Protein AF-J9ELV6-F1 (afdb_monomer_lite)

pLDDT: mean 79.63, std 18.59, range [27.78, 95.56]

Sequence (84 aa):
MLVLAFASSVENAVQRQLGIAVSVEMLISAKTKVTSCMEYVLVWDMPIVQFGGGIYRRRHTRIFGDQGHASPTICAYSLTRNKE

Secondary structure (DSSP, 8-state):
----------S------------------TT---S------------EEEETTEEEE-TTHHHH-SSS--HHHHHHHHHHHTT-

Foldseek 3Di:
DDQPDDDDPDDDDPPDDDDDDDDDDDDDDPPDDDPQDDDDDDDDQQQWDADPVGIDGDPCCVPQNRPSRSRSVVRVVCVVPVVD

InterPro domains:
  IPR024462 Glycosyl-hydrolase family 116, N-terminal [PF12215] (12-83)

Organism: Wuchereria bancrofti (NCBI:txid6293)

Radius of gyratio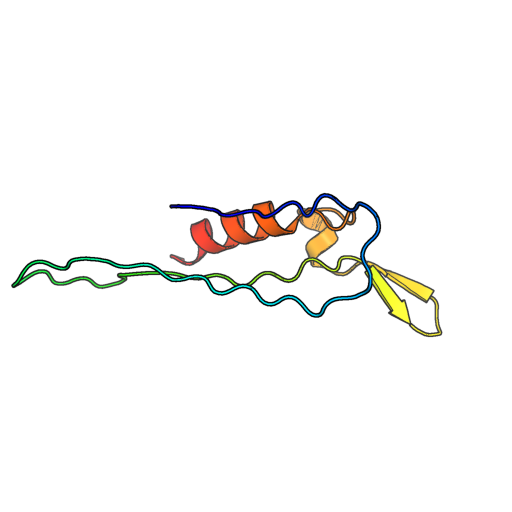n: 17.7 Å; chains: 1; bounding box: 48×25×52 Å

Structure (mmCIF, N/CA/C/O backbone):
data_AF-J9ELV6-F1
#
_entry.id   AF-J9ELV6-F1
#
loop_
_atom_site.group_PDB
_atom_site.id
_atom_site.type_symbol
_atom_site.label_atom_id
_atom_site.label_alt_id
_atom_site.label_comp_id
_atom_site.label_asym_id
_atom_site.label_entity_id
_atom_site.label_seq_id
_atom_site.pdbx_PDB_ins_code
_atom_site.Cartn_x
_atom_site.Cartn_y
_atom_site.Cartn_z
_atom_site.occupancy
_atom_site.B_iso_or_equiv
_atom_site.auth_seq_id
_atom_site.auth_comp_id
_atom_site.auth_asym_id
_atom_site.auth_atom_id
_atom_site.pdbx_PDB_model_num
ATOM 1 N N . MET A 1 1 ? -1.304 8.025 16.601 1.00 35.84 1 MET A N 1
ATOM 2 C CA . MET A 1 1 ? -0.946 7.547 15.250 1.00 35.84 1 MET A CA 1
ATOM 3 C C . MET A 1 1 ? 0.556 7.316 15.245 1.00 35.84 1 MET A C 1
ATOM 5 O O . MET A 1 1 ? 1.306 8.278 15.187 1.00 35.84 1 MET A O 1
ATOM 9 N N . LEU A 1 2 ? 0.992 6.074 15.456 1.00 27.78 2 LEU A N 1
ATOM 10 C CA . LEU A 1 2 ? 2.410 5.720 15.448 1.00 27.78 2 LEU A CA 1
ATOM 11 C C . LEU A 1 2 ? 2.752 5.279 14.019 1.00 27.78 2 LEU A C 1
ATOM 13 O O . LEU A 1 2 ? 2.307 4.220 13.587 1.00 27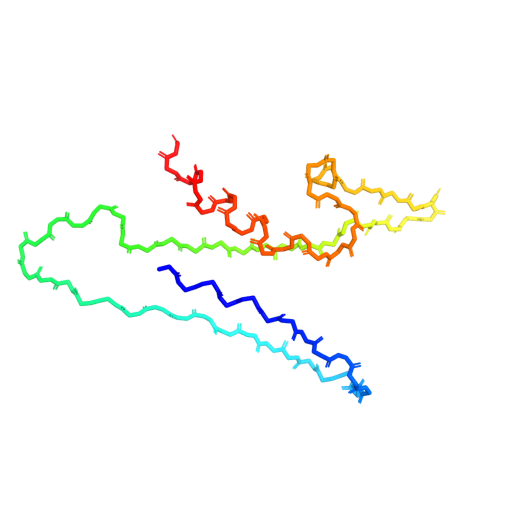.78 2 LEU A O 1
ATOM 17 N N . VAL A 1 3 ? 3.466 6.110 13.259 1.00 38.38 3 VAL A N 1
ATOM 18 C CA . VAL A 1 3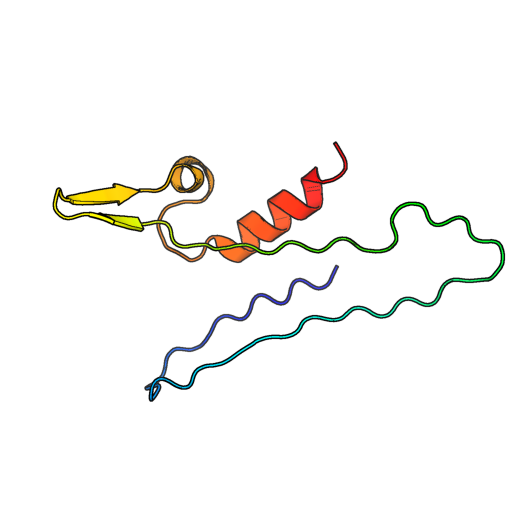 ? 3.993 5.716 11.944 1.00 38.38 3 VAL A CA 1
ATOM 19 C C . VAL A 1 3 ? 5.402 5.185 12.176 1.00 38.38 3 VAL A C 1
ATOM 21 O O . VAL A 1 3 ? 6.343 5.959 12.328 1.00 38.38 3 VAL A O 1
ATOM 24 N N . LEU A 1 4 ? 5.548 3.862 12.243 1.00 38.03 4 LEU A N 1
ATOM 25 C CA . LEU A 1 4 ? 6.862 3.225 12.205 1.00 38.03 4 LEU A CA 1
ATOM 26 C C . LEU A 1 4 ? 7.312 3.148 10.742 1.00 38.03 4 LEU A C 1
ATOM 28 O O . LEU A 1 4 ? 6.978 2.210 10.024 1.00 38.03 4 LEU A O 1
ATOM 32 N N . ALA A 1 5 ? 8.044 4.166 10.291 1.00 41.19 5 ALA A N 1
ATOM 33 C CA . ALA A 1 5 ? 8.811 4.101 9.054 1.00 41.19 5 ALA A CA 1
ATOM 34 C C . ALA A 1 5 ? 10.201 3.541 9.390 1.00 41.19 5 ALA A C 1
ATOM 36 O O . ALA A 1 5 ? 11.041 4.245 9.947 1.00 41.19 5 ALA A O 1
ATOM 37 N N . PHE A 1 6 ? 10.440 2.263 9.095 1.00 45.81 6 PHE A N 1
ATOM 38 C CA . PHE A 1 6 ? 11.773 1.681 9.236 1.00 45.81 6 PHE A CA 1
ATOM 39 C C . PHE A 1 6 ? 12.612 2.039 8.006 1.00 45.81 6 PHE A C 1
ATOM 41 O O . PHE A 1 6 ? 12.420 1.478 6.929 1.00 45.81 6 PHE A O 1
ATOM 48 N N . ALA A 1 7 ? 13.556 2.968 8.169 1.00 38.56 7 ALA A N 1
ATOM 49 C CA . ALA A 1 7 ? 14.689 3.095 7.263 1.00 38.56 7 ALA A CA 1
ATOM 50 C C . ALA A 1 7 ? 15.692 1.989 7.622 1.00 38.56 7 ALA A C 1
ATOM 52 O O . ALA A 1 7 ? 16.307 2.018 8.687 1.00 38.56 7 ALA A O 1
ATOM 53 N N . SER A 1 8 ? 15.824 0.973 6.769 1.00 43.97 8 SER A N 1
ATOM 54 C CA . SER A 1 8 ? 16.903 -0.004 6.912 1.00 43.97 8 SER A CA 1
ATOM 55 C C . SER A 1 8 ? 18.217 0.682 6.535 1.00 43.97 8 SER A C 1
ATOM 57 O O . SER A 1 8 ? 18.400 1.075 5.385 1.00 43.97 8 SER A O 1
ATOM 59 N N . SER A 1 9 ? 19.113 0.852 7.514 1.00 42.53 9 SER A N 1
ATOM 60 C CA . SER A 1 9 ? 20.517 1.179 7.253 1.00 42.53 9 SER A CA 1
ATOM 61 C C . SER A 1 9 ? 21.141 -0.013 6.530 1.00 42.53 9 SER A C 1
ATOM 63 O O . SER A 1 9 ? 21.240 -1.105 7.094 1.00 42.53 9 SER A O 1
ATOM 65 N N . VAL A 1 10 ? 21.474 0.169 5.253 1.00 49.28 10 VAL A N 1
ATOM 66 C CA . VAL A 1 10 ? 22.062 -0.877 4.415 1.00 49.28 10 VAL A CA 1
ATOM 67 C C . VAL A 1 10 ? 23.568 -0.903 4.663 1.00 49.28 10 VAL A C 1
ATOM 69 O O . VAL A 1 10 ? 24.329 -0.250 3.959 1.00 49.28 10 VAL A O 1
ATOM 72 N N . GLU A 1 11 ? 24.004 -1.687 5.647 1.00 45.72 11 GLU A N 1
ATOM 73 C CA . GLU A 1 11 ? 25.393 -2.146 5.733 1.00 45.72 11 GLU A CA 1
ATOM 74 C C . GLU A 1 11 ? 25.433 -3.678 5.614 1.00 45.72 11 GLU A C 1
ATOM 76 O O . GLU A 1 11 ? 24.963 -4.407 6.484 1.00 45.72 11 GLU A O 1
ATOM 81 N N . ASN A 1 12 ? 25.969 -4.145 4.477 1.00 51.25 12 ASN A N 1
ATOM 82 C CA . ASN A 1 12 ? 26.434 -5.509 4.183 1.00 51.25 12 ASN A CA 1
ATOM 83 C C . ASN A 1 12 ? 25.528 -6.665 4.657 1.00 51.25 12 ASN A C 1
ATOM 85 O O . ASN A 1 12 ? 25.891 -7.460 5.524 1.00 51.25 12 ASN A O 1
ATOM 89 N N . ALA A 1 13 ? 24.353 -6.807 4.039 1.00 50.72 13 ALA A N 1
ATOM 90 C CA . ALA A 1 13 ? 23.414 -7.874 4.367 1.00 50.72 13 ALA A CA 1
ATOM 91 C C . ALA A 1 13 ? 23.616 -9.117 3.481 1.00 50.72 13 ALA A C 1
ATOM 93 O O . ALA A 1 13 ? 23.263 -9.133 2.303 1.00 50.72 13 ALA A O 1
ATOM 94 N N . VAL A 1 14 ? 24.073 -10.213 4.092 1.00 54.78 14 VAL A N 1
ATOM 95 C CA . VAL A 1 14 ? 23.616 -11.556 3.702 1.00 54.78 14 VAL A CA 1
ATOM 96 C C . VAL A 1 14 ? 22.087 -11.493 3.643 1.00 54.78 14 VAL A C 1
ATOM 98 O O . VAL A 1 14 ? 21.467 -11.081 4.623 1.00 54.78 14 VAL A O 1
ATOM 101 N N . GLN A 1 15 ? 21.496 -11.843 2.498 1.00 58.59 15 GLN A N 1
ATOM 102 C CA . GLN A 1 15 ? 20.056 -11.787 2.210 1.00 58.59 15 GLN A CA 1
ATOM 103 C C . GLN A 1 15 ? 19.251 -12.654 3.198 1.00 58.59 15 GLN A C 1
ATOM 105 O O . GLN A 1 15 ? 18.861 -13.783 2.914 1.00 58.59 15 GLN A O 1
ATOM 110 N N . ARG A 1 16 ? 19.011 -12.139 4.403 1.00 71.75 16 ARG A N 1
ATOM 111 C CA . ARG A 1 16 ? 18.078 -12.723 5.362 1.00 71.75 16 ARG A CA 1
ATOM 112 C C . ARG A 1 16 ? 16.681 -12.282 4.959 1.00 71.75 16 ARG A C 1
ATOM 114 O O . ARG A 1 16 ? 16.424 -11.094 4.788 1.00 71.75 16 ARG A O 1
ATOM 121 N N . GLN A 1 17 ? 15.783 -13.245 4.798 1.00 80.94 17 GLN A N 1
ATOM 122 C CA . GLN A 1 17 ? 14.367 -12.963 4.608 1.00 80.94 17 GLN A CA 1
ATOM 123 C C . GLN A 1 17 ? 13.813 -12.460 5.942 1.00 80.94 17 GLN A C 1
ATOM 125 O O . GLN A 1 17 ? 13.685 -13.222 6.897 1.00 80.94 17 GLN A O 1
ATOM 130 N N . LEU A 1 18 ? 13.562 -11.156 6.021 1.00 86.06 18 LEU A N 1
ATOM 131 C CA . LEU A 1 18 ? 13.003 -10.505 7.200 1.00 86.06 18 LEU A CA 1
ATOM 132 C C . LEU A 1 18 ? 11.515 -10.232 6.971 1.00 86.06 18 LEU A C 1
ATOM 134 O O . LEU A 1 18 ? 11.113 -9.817 5.885 1.00 86.06 18 LEU A O 1
ATOM 138 N N . GLY A 1 19 ? 10.711 -10.460 8.006 1.00 84.56 19 GLY A N 1
ATOM 139 C CA . GLY A 1 19 ? 9.294 -10.106 8.054 1.00 84.56 19 GLY A CA 1
ATOM 140 C C . GLY A 1 19 ? 9.029 -9.104 9.175 1.00 84.56 19 GLY A C 1
ATOM 141 O O . GLY A 1 19 ? 9.759 -9.071 10.165 1.00 84.56 19 GLY A O 1
ATOM 142 N N . ILE A 1 20 ? 7.986 -8.290 9.018 1.00 87.88 20 ILE A N 1
ATOM 143 C CA . ILE A 1 20 ? 7.559 -7.295 10.009 1.00 87.88 20 ILE A CA 1
ATOM 144 C C . ILE A 1 20 ? 6.105 -7.587 10.381 1.00 87.88 20 ILE A C 1
ATOM 146 O O . ILE A 1 20 ? 5.276 -7.824 9.504 1.00 87.88 20 ILE A O 1
ATOM 150 N N . ALA A 1 21 ? 5.800 -7.543 11.677 1.00 90.75 21 ALA A N 1
ATOM 151 C CA . ALA A 1 21 ? 4.441 -7.592 12.203 1.00 90.75 21 ALA A CA 1
ATOM 152 C C . ALA A 1 21 ? 4.111 -6.266 12.897 1.00 90.75 21 ALA A C 1
ATOM 154 O O . ALA A 1 21 ? 4.950 -5.701 13.599 1.00 90.75 21 ALA A O 1
ATOM 155 N N . VAL A 1 22 ? 2.886 -5.776 12.704 1.00 89.12 22 VAL A N 1
ATOM 156 C CA . VAL A 1 22 ? 2.376 -4.550 13.331 1.00 89.12 22 VAL A CA 1
ATOM 157 C C . VAL A 1 22 ? 1.081 -4.896 14.056 1.00 89.12 22 VAL A C 1
ATOM 159 O O . VAL A 1 22 ? 0.176 -5.469 13.459 1.00 89.12 22 VAL A O 1
ATOM 162 N N . SER A 1 23 ? 1.001 -4.551 15.340 1.00 90.06 23 SER A N 1
ATOM 163 C CA . SER A 1 23 ? -0.174 -4.764 16.190 1.00 90.06 23 SER A CA 1
ATOM 164 C C . SER A 1 23 ? -0.533 -3.469 16.910 1.00 90.06 23 SER A C 1
ATOM 166 O O . SER A 1 23 ? 0.338 -2.637 17.170 1.00 90.06 23 SER A O 1
ATOM 168 N N . VAL A 1 24 ? -1.817 -3.293 17.214 1.00 87.94 24 VAL A N 1
ATOM 169 C CA . VAL A 1 24 ? -2.320 -2.189 18.034 1.00 87.94 24 VAL A CA 1
ATOM 170 C C . VAL A 1 24 ? -3.265 -2.780 19.069 1.00 87.94 24 VAL A C 1
ATOM 172 O O . VAL A 1 24 ? -4.105 -3.617 18.751 1.00 87.94 24 VAL A O 1
ATOM 175 N N . GLU A 1 25 ? -3.130 -2.327 20.309 1.00 88.62 25 GLU A N 1
ATOM 176 C CA . GLU A 1 25 ? -4.029 -2.667 21.404 1.00 88.62 25 GLU A CA 1
ATOM 177 C C . GLU A 1 25 ? -4.884 -1.444 21.754 1.00 88.62 25 GLU A C 1
ATOM 179 O O . GLU A 1 25 ? -4.393 -0.313 21.775 1.00 88.62 25 GLU A O 1
ATOM 184 N N . MET A 1 26 ? -6.175 -1.660 22.011 1.00 85.12 26 MET A N 1
ATOM 185 C CA . MET A 1 26 ? -7.098 -0.609 22.431 1.00 85.12 26 MET A CA 1
ATOM 186 C C . MET A 1 26 ? -8.032 -1.134 23.509 1.00 85.12 26 MET A C 1
ATOM 188 O O . MET A 1 26 ? -8.723 -2.133 23.320 1.00 85.12 26 MET A O 1
ATOM 192 N N . LEU A 1 27 ? -8.096 -0.406 24.621 1.00 87.94 27 LEU A N 1
ATOM 193 C CA . LEU A 1 27 ? -9.058 -0.653 25.683 1.00 87.94 27 LEU A CA 1
ATOM 194 C C . LEU A 1 27 ? -10.352 0.104 25.371 1.00 87.94 27 LEU A C 1
ATOM 196 O O . LEU A 1 27 ? -10.347 1.326 25.219 1.00 87.94 27 LEU A O 1
ATOM 200 N N . ILE A 1 28 ? -11.466 -0.623 25.276 1.00 86.12 28 ILE A N 1
ATOM 201 C CA . ILE A 1 28 ? -12.788 -0.051 25.000 1.00 86.12 28 ILE A CA 1
ATOM 202 C C . ILE A 1 28 ? -13.634 -0.140 26.271 1.00 86.12 28 ILE A C 1
ATOM 204 O O . ILE A 1 28 ? -13.833 -1.222 26.819 1.00 86.12 28 ILE A O 1
ATOM 208 N N . SER A 1 29 ? -14.139 1.002 26.743 1.00 86.94 29 SER A N 1
ATOM 209 C CA . SER A 1 29 ? -14.999 1.048 27.930 1.00 86.94 29 SER A CA 1
ATOM 210 C C . SER A 1 29 ? -16.403 0.512 27.632 1.00 86.94 29 SER A C 1
ATOM 212 O O . SER A 1 29 ? -16.921 0.647 26.516 1.00 86.94 29 SER A O 1
ATOM 214 N N . ALA A 1 30 ? -17.049 -0.065 28.646 1.00 84.25 30 ALA A N 1
ATOM 215 C CA . ALA A 1 30 ? -18.407 -0.583 28.534 1.00 84.25 30 ALA A CA 1
ATOM 216 C C . ALA A 1 30 ? -19.392 0.519 28.096 1.00 84.25 30 ALA A C 1
ATOM 218 O O . ALA A 1 30 ? -19.291 1.665 28.527 1.00 84.25 30 ALA A O 1
ATOM 219 N N . LYS A 1 31 ? -20.372 0.150 27.258 1.00 81.69 31 LYS A N 1
ATOM 220 C CA . LYS A 1 31 ? -21.398 1.040 26.665 1.00 81.69 31 LYS A CA 1
ATOM 221 C C . LYS A 1 31 ? -20.889 2.063 25.636 1.00 81.69 31 LYS A C 1
ATOM 223 O O . LYS A 1 31 ? -21.661 2.921 25.213 1.00 81.69 31 LYS A O 1
ATOM 228 N N . THR A 1 32 ? -19.643 1.959 25.174 1.00 82.94 32 THR A N 1
ATOM 229 C CA . THR A 1 32 ? -19.132 2.822 24.097 1.00 82.94 32 THR A CA 1
ATOM 230 C C . THR A 1 32 ? -19.483 2.233 22.731 1.00 82.94 32 THR A C 1
ATOM 232 O O . THR A 1 32 ? -19.132 1.091 22.440 1.00 82.94 32 THR A O 1
ATOM 235 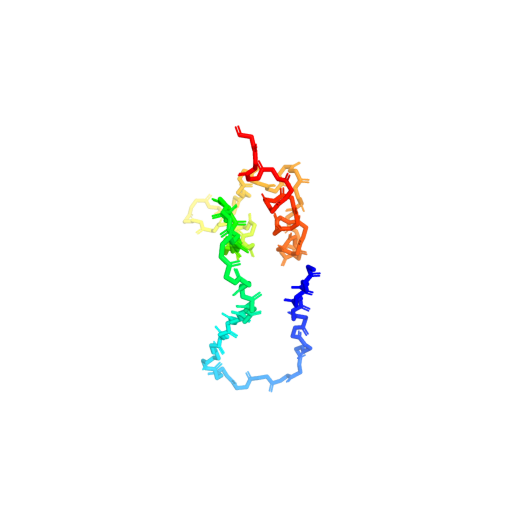N N . LYS A 1 33 ? -20.157 3.000 21.866 1.00 78.88 33 LYS A N 1
ATOM 236 C CA . LYS A 1 33 ? -20.397 2.606 20.469 1.00 78.88 33 LYS A CA 1
ATOM 237 C C . LYS A 1 33 ? -19.243 3.126 19.610 1.00 78.88 33 LYS A C 1
ATOM 239 O O . LYS A 1 33 ? -19.255 4.283 19.204 1.00 78.88 33 LYS A O 1
ATOM 244 N N . VAL A 1 34 ? -18.234 2.289 19.375 1.00 74.38 34 VAL A N 1
ATOM 245 C CA . VAL A 1 34 ? -17.099 2.623 18.500 1.00 74.38 34 VAL A CA 1
ATOM 246 C C . VAL A 1 34 ? -17.412 2.137 17.086 1.00 74.38 34 VAL A C 1
ATOM 248 O O . VAL A 1 34 ? -17.704 0.961 16.891 1.00 74.38 34 VAL A O 1
ATOM 251 N N . THR A 1 35 ? -17.409 3.045 16.110 1.00 71.38 35 THR A N 1
ATOM 252 C CA . THR A 1 35 ? -17.788 2.755 14.715 1.00 71.38 35 THR A CA 1
ATOM 253 C C . THR A 1 35 ? -16.595 2.515 13.786 1.00 71.38 35 THR A C 1
ATOM 255 O O . THR A 1 35 ? -16.757 1.835 12.781 1.00 71.38 35 THR A O 1
ATOM 258 N N . SER A 1 36 ? -15.402 3.017 14.122 1.00 65.62 36 SER A N 1
ATOM 259 C CA . SER A 1 36 ? -14.133 2.693 13.451 1.00 65.62 36 SER A CA 1
ATOM 260 C C . SER A 1 36 ? -13.017 2.714 14.492 1.00 65.62 36 SER A C 1
ATOM 262 O O . SER A 1 36 ? -12.600 3.779 14.948 1.00 65.62 36 SER A O 1
ATOM 264 N N . CYS A 1 37 ? -12.610 1.536 14.965 1.00 72.06 37 CYS A N 1
ATOM 265 C CA . CYS A 1 37 ? -11.678 1.425 16.089 1.00 72.06 37 CYS A CA 1
ATOM 266 C C . CYS A 1 37 ? -10.220 1.562 15.631 1.00 72.06 37 CYS A C 1
ATOM 268 O O . CYS A 1 37 ? -9.401 2.121 16.356 1.00 72.06 37 CYS A O 1
ATOM 270 N N . MET A 1 38 ? -9.889 1.023 14.451 1.00 85.19 38 MET A N 1
ATOM 271 C CA . MET A 1 38 ? -8.520 0.927 13.940 1.00 85.19 38 MET A CA 1
ATOM 272 C C . MET A 1 38 ? -8.499 0.826 12.417 1.00 85.19 38 MET A C 1
ATOM 274 O O . MET A 1 38 ? -9.282 0.086 11.826 1.00 85.19 38 MET A O 1
ATOM 278 N N . GLU A 1 39 ? -7.542 1.514 11.803 1.00 87.06 39 GLU A N 1
ATOM 279 C CA . GLU A 1 39 ? -7.302 1.499 10.363 1.00 87.06 39 GLU A CA 1
ATOM 280 C C . GLU A 1 39 ? -5.832 1.165 10.111 1.00 87.06 39 GLU A C 1
ATOM 282 O O . GLU A 1 39 ? -4.933 1.713 10.754 1.00 87.06 39 GLU A O 1
ATOM 287 N N . TYR A 1 40 ? -5.593 0.264 9.161 1.00 88.94 40 TYR A N 1
ATOM 288 C CA . TYR A 1 40 ? -4.260 -0.142 8.729 1.00 88.94 40 TYR A CA 1
ATOM 289 C C . TYR A 1 40 ? -4.117 0.114 7.234 1.00 88.94 40 TYR A C 1
ATOM 291 O O . TYR A 1 40 ? -5.081 -0.000 6.479 1.00 88.94 40 TYR A O 1
ATOM 299 N N . VAL A 1 41 ? -2.898 0.425 6.799 1.00 90.50 41 VAL A N 1
ATOM 300 C CA . VAL A 1 41 ? -2.566 0.572 5.382 1.00 90.50 41 VAL A CA 1
ATOM 301 C C . VAL A 1 41 ? -1.274 -0.183 5.106 1.00 90.50 41 VAL A C 1
ATOM 303 O O . VAL A 1 41 ? -0.279 -0.004 5.806 1.00 90.50 41 VAL A O 1
ATOM 306 N N . LEU A 1 42 ? -1.297 -1.008 4.061 1.00 90.44 42 LEU A N 1
ATOM 307 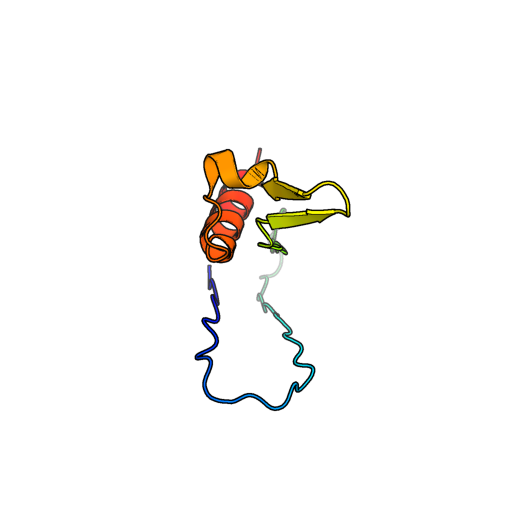C CA . LEU A 1 42 ? -0.111 -1.616 3.476 1.00 90.44 42 LEU A CA 1
ATOM 308 C C . LEU A 1 42 ? 0.252 -0.845 2.207 1.00 90.44 42 LEU A C 1
ATOM 310 O O . LEU A 1 42 ? -0.561 -0.741 1.289 1.00 90.44 42 LEU A O 1
ATOM 314 N N . VAL A 1 43 ? 1.477 -0.330 2.146 1.00 90.94 43 VAL A N 1
ATOM 315 C CA . VAL A 1 43 ? 2.006 0.355 0.964 1.00 90.94 43 VAL A CA 1
ATOM 316 C C . VAL A 1 43 ? 3.176 -0.418 0.390 1.00 90.94 43 VAL A C 1
ATOM 318 O O . VAL A 1 43 ? 4.052 -0.883 1.116 1.00 90.94 43 VAL A O 1
ATOM 321 N N . TRP A 1 44 ? 3.208 -0.485 -0.937 1.00 89.31 44 TRP A N 1
ATOM 322 C CA . TRP A 1 44 ? 4.325 -1.014 -1.701 1.00 89.31 44 TRP A CA 1
ATOM 323 C C . TRP A 1 44 ? 4.900 0.072 -2.611 1.00 89.31 44 TRP A C 1
ATOM 325 O O . TRP A 1 44 ? 4.320 0.389 -3.653 1.00 89.31 44 TRP A O 1
ATOM 335 N N . ASP A 1 45 ? 6.036 0.645 -2.214 1.00 91.56 45 ASP A N 1
ATOM 336 C CA . ASP A 1 45 ? 6.750 1.634 -3.021 1.00 91.56 45 ASP A CA 1
ATOM 337 C C . ASP A 1 45 ? 7.838 0.964 -3.859 1.00 91.56 45 ASP A C 1
ATOM 339 O O . ASP A 1 45 ? 8.973 0.758 -3.442 1.00 91.56 45 ASP A O 1
ATOM 343 N N . MET A 1 46 ? 7.446 0.587 -5.067 1.00 92.81 46 MET A N 1
ATOM 344 C CA . MET A 1 46 ? 8.349 0.075 -6.087 1.00 92.81 46 MET A CA 1
ATOM 345 C C . MET A 1 46 ? 8.060 0.891 -7.354 1.00 92.81 46 MET A C 1
ATOM 347 O O . MET A 1 46 ? 7.172 0.533 -8.134 1.00 92.81 46 MET A O 1
ATOM 351 N N . PRO A 1 47 ? 8.727 2.040 -7.527 1.00 92.44 47 PRO A N 1
ATOM 352 C CA . PRO A 1 47 ? 8.328 3.064 -8.494 1.00 92.44 47 PRO A CA 1
ATOM 353 C C . PRO A 1 47 ? 8.623 2.679 -9.947 1.00 92.44 47 PRO A C 1
ATOM 355 O O . PRO A 1 47 ? 7.989 3.192 -10.871 1.00 92.44 47 PRO A O 1
ATOM 358 N N . ILE A 1 48 ? 9.570 1.765 -10.156 1.00 94.06 48 ILE A N 1
ATOM 359 C CA . ILE A 1 48 ? 10.094 1.383 -11.465 1.00 94.06 48 ILE A CA 1
ATOM 360 C C . ILE A 1 48 ? 9.720 -0.072 -11.769 1.00 94.06 48 ILE A C 1
ATOM 362 O O . ILE A 1 48 ? 9.804 -0.946 -10.907 1.00 94.06 48 ILE A O 1
ATOM 366 N N . VAL A 1 49 ? 9.313 -0.333 -13.011 1.00 93.75 49 VAL A N 1
ATOM 367 C CA . VAL A 1 49 ? 9.106 -1.679 -13.556 1.00 93.75 49 VAL A CA 1
ATOM 368 C C . VAL A 1 49 ? 9.946 -1.836 -14.808 1.00 93.75 49 VAL A C 1
ATOM 370 O O . VAL A 1 49 ? 9.922 -0.978 -15.689 1.00 93.75 49 VAL A O 1
ATOM 373 N N . GLN A 1 50 ? 10.666 -2.947 -14.891 1.00 94.88 50 GLN A N 1
ATOM 374 C CA . GLN A 1 50 ? 11.438 -3.313 -16.065 1.00 94.88 50 GLN A CA 1
ATOM 375 C C . GLN A 1 50 ? 10.728 -4.445 -16.803 1.00 94.88 50 GLN A C 1
ATOM 377 O O . GLN A 1 50 ? 10.410 -5.480 -16.221 1.00 94.88 50 GLN A O 1
ATOM 382 N N . PHE A 1 51 ? 10.491 -4.237 -18.092 1.00 93.88 51 PHE A N 1
ATOM 383 C CA . PHE A 1 51 ? 10.035 -5.260 -19.025 1.00 93.88 51 PHE A CA 1
ATOM 384 C C . PHE A 1 51 ? 11.105 -5.458 -20.102 1.00 93.88 51 PHE A C 1
ATOM 386 O O . PHE A 1 51 ? 12.002 -4.628 -20.249 1.00 93.88 51 PHE A O 1
ATOM 393 N N . GLY A 1 52 ? 10.995 -6.519 -20.908 1.00 92.06 52 GLY A N 1
ATOM 394 C CA . GLY A 1 52 ? 11.926 -6.757 -22.023 1.00 92.06 52 GLY A CA 1
ATOM 395 C C . GLY A 1 52 ? 12.012 -5.595 -23.029 1.00 92.06 52 GLY A C 1
ATOM 396 O O . GLY A 1 52 ? 13.018 -5.458 -23.712 1.00 92.06 52 GLY A O 1
ATOM 397 N N . GLY A 1 53 ? 10.987 -4.735 -23.081 1.00 91.31 53 GLY A N 1
ATOM 398 C CA . GLY A 1 53 ? 10.942 -3.533 -23.920 1.00 91.31 53 GLY A CA 1
ATOM 399 C C . GLY A 1 53 ? 11.448 -2.237 -23.270 1.00 91.31 53 GLY A C 1
ATOM 400 O O . GLY A 1 53 ? 11.456 -1.211 -23.942 1.00 91.31 53 GLY A O 1
ATOM 401 N N . GLY A 1 54 ? 11.851 -2.242 -21.991 1.00 94.06 54 GLY A N 1
ATOM 402 C CA . GLY A 1 54 ? 12.418 -1.059 -21.335 1.00 94.06 54 GLY A CA 1
ATOM 403 C C . GLY A 1 54 ? 12.024 -0.860 -19.871 1.00 94.06 54 GLY A C 1
ATOM 404 O O . GLY A 1 54 ? 11.436 -1.730 -19.223 1.00 94.06 54 GLY A O 1
ATOM 405 N N . ILE A 1 55 ? 12.374 0.320 -19.353 1.00 95.19 55 ILE A N 1
ATOM 406 C CA . ILE A 1 55 ? 12.151 0.748 -17.968 1.00 95.19 55 ILE A CA 1
ATOM 407 C C . ILE A 1 55 ? 10.999 1.755 -17.933 1.00 95.19 55 ILE A C 1
ATOM 409 O O . ILE A 1 55 ? 11.032 2.776 -18.618 1.00 95.19 55 ILE A O 1
ATOM 413 N N . TYR A 1 56 ? 9.998 1.487 -17.099 1.00 95.50 56 TYR A N 1
ATOM 414 C CA . TYR A 1 56 ? 8.785 2.291 -16.996 1.00 95.50 56 TYR A CA 1
ATOM 415 C C . TYR A 1 56 ? 8.514 2.699 -15.552 1.00 95.50 56 TYR A C 1
ATOM 417 O O . TYR A 1 56 ? 8.747 1.939 -14.613 1.00 95.50 56 TYR A O 1
ATOM 425 N N . ARG A 1 57 ? 7.969 3.903 -15.379 1.00 95.56 57 ARG A N 1
ATOM 426 C CA . ARG A 1 57 ? 7.545 4.426 -14.076 1.00 95.56 57 ARG A CA 1
ATOM 427 C C . ARG A 1 57 ? 6.087 4.079 -13.810 1.00 95.56 57 ARG A C 1
ATOM 429 O O . ARG A 1 57 ? 5.237 4.231 -14.691 1.00 95.56 57 ARG A O 1
ATOM 436 N N . ARG A 1 58 ? 5.777 3.636 -12.593 1.00 93.69 58 ARG A N 1
ATOM 437 C CA . ARG A 1 58 ? 4.397 3.374 -12.167 1.00 93.69 58 ARG A CA 1
ATOM 438 C C . ARG A 1 58 ? 3.622 4.681 -12.007 1.00 93.69 58 ARG A C 1
ATOM 440 O O . ARG A 1 58 ? 4.178 5.730 -11.721 1.00 93.69 58 ARG A O 1
ATOM 447 N N . ARG A 1 59 ? 2.295 4.635 -12.154 1.00 93.88 59 ARG A N 1
ATOM 448 C CA . ARG A 1 59 ? 1.446 5.844 -12.166 1.00 93.88 59 ARG A CA 1
ATOM 449 C C . ARG A 1 59 ? 1.556 6.699 -10.897 1.00 93.88 59 ARG A C 1
ATOM 451 O O . ARG A 1 59 ? 1.510 7.922 -10.999 1.00 93.88 59 ARG A O 1
ATOM 458 N N . HIS A 1 60 ? 1.701 6.072 -9.728 1.00 91.25 60 HIS A N 1
ATOM 459 C CA . HIS A 1 60 ? 1.775 6.780 -8.446 1.00 91.25 60 HIS A CA 1
ATOM 460 C C . HIS A 1 60 ? 3.010 7.687 -8.336 1.00 91.25 60 HIS A C 1
ATOM 462 O O . HIS A 1 60 ? 2.971 8.678 -7.608 1.00 91.25 60 HIS A O 1
ATOM 468 N N . THR A 1 61 ? 4.067 7.436 -9.117 1.00 94.94 61 THR A N 1
ATOM 469 C CA . THR A 1 61 ? 5.285 8.256 -9.087 1.00 94.94 61 THR A CA 1
ATOM 470 C C . THR A 1 61 ? 5.069 9.671 -9.620 1.00 94.94 61 THR A C 1
ATOM 472 O O . THR A 1 61 ? 5.892 10.546 -9.382 1.00 94.94 61 THR A O 1
ATOM 475 N N . ARG A 1 62 ? 3.951 9.930 -10.317 1.00 94.81 62 ARG A N 1
ATOM 476 C CA . ARG A 1 62 ? 3.561 11.287 -10.737 1.00 94.81 62 ARG A CA 1
ATOM 477 C C . ARG A 1 62 ? 3.275 12.209 -9.554 1.00 94.81 62 ARG A C 1
ATOM 479 O O . ARG A 1 62 ? 3.424 13.414 -9.690 1.00 94.81 62 ARG A O 1
ATOM 486 N N . ILE A 1 63 ? 2.820 11.640 -8.439 1.00 93.00 63 ILE A N 1
ATOM 487 C CA . ILE A 1 63 ? 2.403 12.378 -7.241 1.00 93.00 63 ILE A CA 1
ATOM 488 C C . ILE A 1 63 ? 3.471 12.252 -6.154 1.00 93.00 63 ILE A C 1
ATOM 490 O O . ILE A 1 63 ? 3.789 13.230 -5.489 1.00 93.00 63 ILE A O 1
ATOM 494 N N . PHE A 1 64 ? 4.039 11.056 -5.994 1.00 92.81 64 PHE A N 1
ATOM 495 C CA . PHE A 1 64 ? 4.927 10.738 -4.877 1.00 92.81 64 PHE A CA 1
ATOM 496 C C . PHE A 1 64 ? 6.416 10.639 -5.253 1.00 92.81 64 PHE A C 1
ATOM 498 O O . PHE A 1 64 ? 7.254 10.429 -4.383 1.00 92.81 64 PHE A O 1
ATOM 505 N N . GLY A 1 65 ? 6.758 10.815 -6.532 1.00 93.06 65 GLY A N 1
ATOM 506 C CA . GLY A 1 65 ? 8.126 10.675 -7.034 1.00 93.06 65 GLY A CA 1
ATOM 507 C C . GLY A 1 65 ? 8.522 9.229 -7.341 1.00 93.06 65 GLY A C 1
ATOM 508 O O . GLY A 1 65 ? 7.778 8.284 -7.087 1.00 93.06 65 GLY A O 1
ATOM 509 N N . ASP A 1 66 ? 9.693 9.056 -7.953 1.00 93.19 66 ASP A N 1
ATOM 510 C CA . ASP A 1 66 ? 10.218 7.776 -8.451 1.00 93.19 66 ASP A CA 1
ATOM 511 C C . ASP A 1 66 ? 11.463 7.274 -7.697 1.00 93.19 66 ASP A C 1
ATOM 513 O O . ASP A 1 66 ? 12.122 6.342 -8.148 1.00 93.19 66 ASP A O 1
ATOM 517 N N . GLN A 1 67 ? 11.769 7.873 -6.543 1.00 90.69 67 GLN A N 1
ATOM 518 C CA . GLN A 1 67 ? 12.993 7.620 -5.772 1.00 90.69 67 GLN A CA 1
ATOM 519 C C . GLN A 1 67 ? 12.937 6.349 -4.904 1.00 90.69 67 GLN A C 1
ATOM 521 O O . GLN A 1 67 ? 13.955 5.928 -4.371 1.00 90.69 67 GLN A O 1
ATOM 526 N N . GLY A 1 68 ? 11.760 5.732 -4.744 1.00 88.38 68 GLY A N 1
ATOM 527 C CA . GLY A 1 68 ? 11.590 4.493 -3.965 1.00 88.38 68 GLY A CA 1
ATOM 528 C C . GLY A 1 68 ? 11.614 4.696 -2.447 1.00 88.38 68 GLY A C 1
ATOM 529 O O . GLY A 1 68 ? 11.878 3.758 -1.694 1.00 88.38 68 GLY A O 1
ATOM 530 N N . HIS A 1 69 ? 11.376 5.930 -1.995 1.00 90.62 69 HIS A N 1
ATOM 531 C CA . HIS A 1 69 ? 11.318 6.323 -0.580 1.00 90.62 69 HIS A CA 1
ATOM 532 C C . HIS A 1 69 ? 10.009 7.048 -0.221 1.00 90.62 69 HIS A C 1
ATOM 534 O O . HIS A 1 69 ? 9.906 7.719 0.803 1.00 90.62 69 HIS A O 1
ATOM 540 N N . ALA A 1 70 ? 8.996 6.920 -1.071 1.00 92.31 70 ALA A N 1
ATOM 541 C CA . ALA A 1 70 ? 7.683 7.520 -0.922 1.00 92.31 70 ALA A CA 1
ATOM 542 C C . ALA A 1 70 ? 6.736 6.722 -0.013 1.00 92.31 70 ALA A C 1
ATOM 544 O O . ALA A 1 70 ? 5.656 7.219 0.317 1.00 92.31 70 ALA A O 1
ATOM 545 N N . SER A 1 71 ? 7.101 5.503 0.405 1.00 90.38 71 SER A N 1
ATOM 546 C CA . SER A 1 71 ? 6.221 4.642 1.208 1.00 90.38 71 SER A CA 1
ATOM 547 C C . SER A 1 71 ? 5.647 5.309 2.472 1.00 90.38 71 SER A C 1
ATOM 549 O O . SER A 1 71 ? 4.439 5.165 2.681 1.00 90.38 71 SER A O 1
ATOM 551 N N . PRO A 1 72 ? 6.390 6.113 3.272 1.00 91.25 72 PRO A N 1
ATOM 552 C CA . PRO A 1 72 ? 5.812 6.778 4.444 1.00 91.25 72 PRO A CA 1
ATOM 553 C C . PRO A 1 72 ? 4.782 7.847 4.059 1.00 91.25 72 PRO A C 1
ATOM 555 O O . PRO A 1 72 ? 3.730 7.962 4.690 1.00 91.25 72 PRO A O 1
ATOM 558 N N . THR A 1 73 ? 5.056 8.603 2.994 1.00 91.75 73 THR A N 1
ATOM 559 C CA . THR A 1 73 ? 4.171 9.657 2.484 1.00 91.75 73 THR A CA 1
ATOM 560 C C . THR A 1 73 ? 2.882 9.072 1.917 1.00 91.75 73 THR A C 1
ATOM 562 O O . THR A 1 73 ? 1.804 9.591 2.202 1.00 91.75 73 THR A O 1
ATOM 565 N N . ILE A 1 74 ? 2.968 7.969 1.168 1.00 91.88 74 ILE A N 1
ATOM 566 C CA . ILE A 1 74 ? 1.794 7.261 0.642 1.00 91.88 74 ILE A CA 1
ATOM 567 C C . ILE A 1 74 ? 0.960 6.693 1.803 1.00 91.88 74 ILE A C 1
ATOM 569 O O . ILE A 1 74 ? -0.253 6.881 1.811 1.00 91.88 74 ILE A O 1
ATOM 573 N N . CYS A 1 75 ? 1.586 6.080 2.819 1.00 91.56 75 CYS A N 1
ATOM 574 C CA . CYS A 1 75 ? 0.885 5.587 4.014 1.00 91.56 75 CYS A CA 1
ATOM 575 C C . CYS A 1 75 ? 0.098 6.704 4.715 1.00 91.56 75 CYS A C 1
ATOM 577 O O . CYS A 1 75 ? -1.088 6.543 5.008 1.00 91.56 75 CYS A O 1
ATOM 579 N N . ALA A 1 76 ? 0.747 7.844 4.970 1.00 90.69 76 ALA A N 1
ATOM 580 C CA . ALA A 1 76 ? 0.119 8.995 5.615 1.00 90.69 76 ALA A CA 1
ATOM 581 C C . ALA A 1 76 ? -1.026 9.577 4.767 1.00 90.69 76 ALA A C 1
ATOM 583 O O . ALA A 1 76 ? -2.094 9.902 5.289 1.00 90.69 76 ALA A O 1
ATOM 584 N N . TYR A 1 77 ? -0.836 9.655 3.448 1.00 92.38 77 TYR A N 1
ATOM 585 C CA . TYR A 1 77 ? -1.866 10.110 2.518 1.00 92.38 77 TYR A CA 1
ATOM 586 C C . TYR A 1 77 ? -3.091 9.180 2.513 1.00 92.38 77 TYR A C 1
ATOM 588 O O . TYR A 1 77 ? -4.222 9.651 2.583 1.00 92.38 77 TYR A O 1
ATOM 596 N N . SER A 1 78 ? -2.890 7.862 2.496 1.00 90.62 78 SER A N 1
ATOM 597 C CA . SER A 1 78 ? -3.988 6.890 2.533 1.00 90.62 78 SER A CA 1
ATOM 598 C C . SER A 1 78 ? -4.758 6.932 3.856 1.00 90.62 78 SER A C 1
ATOM 600 O O . SER A 1 78 ? -5.984 6.991 3.845 1.00 90.62 78 SER A O 1
ATOM 602 N N . LEU A 1 79 ? -4.060 6.977 4.997 1.00 88.81 79 LEU A N 1
ATOM 603 C CA . LEU A 1 79 ? -4.703 7.026 6.319 1.00 88.81 79 LEU A CA 1
ATOM 604 C C . LEU A 1 79 ? -5.504 8.313 6.559 1.00 88.81 79 LEU A C 1
ATOM 606 O O . LEU A 1 79 ? -6.459 8.304 7.329 1.00 88.81 79 LEU A O 1
ATOM 610 N N . THR A 1 80 ? -5.141 9.420 5.911 1.00 88.12 80 THR A N 1
ATOM 611 C CA . THR A 1 80 ? -5.899 10.677 6.027 1.00 88.12 80 THR A CA 1
ATOM 612 C C . THR A 1 80 ? -7.158 10.698 5.159 1.00 88.12 80 T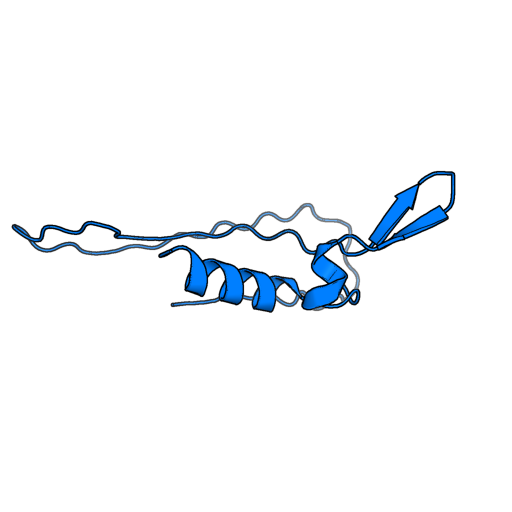HR A C 1
ATOM 614 O O . THR A 1 80 ? -8.096 11.416 5.496 1.00 88.12 80 THR A O 1
ATOM 617 N N . ARG A 1 81 ? -7.209 9.901 4.082 1.00 82.62 81 ARG A N 1
ATOM 618 C CA . ARG A 1 81 ? -8.318 9.876 3.110 1.00 82.62 81 ARG A CA 1
ATOM 619 C C . ARG A 1 81 ? -9.282 8.700 3.228 1.00 82.62 81 ARG A C 1
ATOM 621 O O . ARG A 1 81 ? -10.338 8.751 2.620 1.00 82.62 81 ARG A O 1
ATOM 628 N N . ASN A 1 82 ? -8.982 7.681 4.030 1.00 68.56 82 ASN A N 1
ATOM 629 C CA . ASN A 1 82 ? -9.854 6.508 4.222 1.00 68.56 82 ASN A CA 1
ATOM 630 C C . ASN A 1 82 ? -11.242 6.807 4.841 1.00 68.56 82 ASN A C 1
ATOM 632 O O . ASN A 1 82 ? -12.012 5.880 5.072 1.00 68.56 82 ASN A O 1
ATOM 636 N N . LYS A 1 83 ? -11.561 8.075 5.131 1.00 60.88 83 LYS A N 1
ATOM 637 C CA . LYS A 1 83 ? -12.823 8.523 5.742 1.00 60.88 83 LYS A CA 1
ATOM 638 C C . LYS A 1 83 ? -13.766 9.237 4.762 1.00 60.88 83 LYS A C 1
ATOM 640 O O . LYS A 1 83 ? -14.793 9.746 5.210 1.00 60.88 83 LYS A O 1
ATOM 645 N N . GLU A 1 84 ? -13.390 9.321 3.484 1.00 49.88 84 GLU A N 1
ATOM 646 C CA . GLU A 1 84 ? -14.261 9.746 2.371 1.00 49.88 84 GLU A CA 1
ATOM 647 C C . GLU A 1 84 ? -15.119 8.569 1.885 1.00 49.88 84 GLU A C 1
ATOM 649 O O . GLU A 1 84 ? -16.323 8.798 1.634 1.00 49.88 84 GLU A O 1
#